Protein AF-A0A8S2SI16-F1 (afdb_monomer_lite)

pLDDT: mean 91.4, std 4.62, range [65.19, 96.88]

InterPro domains:
  IPR007185 DNA polymerase alpha/delta/epsilon, subunit B [PF04042] (3-95)
  IPR016266 DNA polymerase epsilon, subunit B [PTHR12708] (3-95)

Foldseek 3Di:
DADWDDPVVVVVVCVVDVPDDTDGAWDWDDDPPDIDTDHDDPQLVLCQVPPPDHDPDDSVVVVVVCCVVVQFQHPDDCVSPPDDVVCRVVGGNDD

Secondary structure (DSSP, 8-state):
-BPPPPHHHHHHHHHH-TT-----BSEEEEETTEEEEE--S-HHHHHHHH-SS--SS-HHHHHHHHHHHHTBS--S-TTTS---GGGGGGGB---

Radius of gyration: 16.24 Å; chains: 1; bounding box: 36×30×39 Å

Sequence (95 aa):
FSAPLPSSINDILKKRIRHLHLATNPVRIQYCTQEIVIFREDLLQKLCRYCIKLPSDNLPMHLCHTLVTQAHLSPLPVYMTPIYWAYDHALHLYP

Structure (mmCIF, N/CA/C/O backbone):
data_AF-A0A8S2SI16-F1
#
_entry.id   AF-A0A8S2SI16-F1
#
loop_
_atom_site.group_PDB
_atom_site.id
_atom_site.type_symbol
_atom_site.label_atom_id
_atom_site.label_alt_id
_atom_site.label_comp_id
_atom_site.label_asym_id
_atom_site.label_entity_id
_atom_site.label_seq_id
_atom_site.pdbx_PDB_ins_code
_atom_site.Cartn_x
_atom_site.Cartn_y
_atom_site.Cartn_z
_atom_site.occupancy
_atom_site.B_iso_or_equiv
_atom_site.auth_seq_id
_atom_site.auth_comp_id
_atom_site.auth_asym_id
_atom_site.auth_atom_id
_atom_site.pdbx_PDB_model_num
ATOM 1 N N . PHE A 1 1 ? -1.432 -5.764 4.472 1.00 68.75 1 PHE A N 1
ATOM 2 C CA . PHE A 1 1 ? -2.559 -5.165 5.214 1.00 68.75 1 PHE A CA 1
ATOM 3 C C . PHE A 1 1 ? -2.134 -4.953 6.659 1.00 68.75 1 PHE A C 1
ATOM 5 O O . PHE A 1 1 ? -1.787 -5.927 7.319 1.00 68.75 1 PHE A O 1
ATOM 12 N N . SER A 1 2 ? -2.094 -3.706 7.128 1.00 78.19 2 SER A N 1
ATOM 13 C CA . SER A 1 2 ? -1.841 -3.382 8.538 1.00 78.19 2 SER A CA 1
ATOM 14 C C . SER A 1 2 ? -3.140 -2.922 9.194 1.00 78.19 2 SER A C 1
ATOM 16 O O . SER A 1 2 ? -3.820 -2.039 8.660 1.00 78.19 2 SER A O 1
ATOM 18 N N . ALA A 1 3 ? -3.486 -3.550 10.320 1.00 84.69 3 ALA A N 1
ATOM 19 C CA . ALA A 1 3 ? -4.636 -3.176 11.134 1.00 84.69 3 ALA A CA 1
ATOM 20 C C . ALA A 1 3 ? -4.476 -1.742 11.674 1.00 84.69 3 ALA A C 1
ATOM 22 O O . ALA A 1 3 ? -3.346 -1.277 11.854 1.00 84.69 3 ALA A O 1
ATOM 23 N N . PRO A 1 4 ? -5.584 -1.029 11.942 1.00 88.19 4 PRO A N 1
ATOM 24 C CA . PRO A 1 4 ? -5.502 0.279 12.573 1.00 88.19 4 PRO A CA 1
ATOM 25 C C . PRO A 1 4 ? -4.886 0.158 13.973 1.00 88.19 4 PRO A C 1
ATOM 27 O O . PRO A 1 4 ? -4.832 -0.923 14.566 1.00 88.19 4 PRO A O 1
ATOM 30 N N . LEU A 1 5 ? -4.445 1.294 14.511 1.00 89.50 5 LEU A N 1
ATOM 31 C CA . LEU A 1 5 ? -3.887 1.360 15.860 1.00 89.50 5 LEU A CA 1
ATOM 32 C C . LEU A 1 5 ? -4.857 0.762 16.906 1.00 89.50 5 LEU A C 1
ATOM 34 O O . LEU A 1 5 ? -6.077 0.839 16.725 1.00 89.50 5 LEU A O 1
ATOM 38 N N . PRO A 1 6 ? -4.347 0.177 18.007 1.00 91.38 6 PRO A N 1
ATOM 39 C CA . PRO A 1 6 ? -5.181 -0.376 19.072 1.00 91.38 6 PRO A CA 1
ATOM 40 C C . PRO A 1 6 ? -6.125 0.658 19.701 1.00 91.38 6 PRO A C 1
ATOM 42 O O . PRO A 1 6 ? -5.773 1.832 19.852 1.00 91.38 6 PRO A O 1
ATOM 45 N N . SER A 1 7 ? -7.300 0.203 20.149 1.00 87.19 7 SER A N 1
ATOM 46 C CA . SER A 1 7 ? -8.339 1.050 20.759 1.00 87.19 7 SER A CA 1
ATOM 47 C C . SER A 1 7 ? -7.821 1.902 21.919 1.00 87.19 7 SER A C 1
ATOM 49 O O . SER A 1 7 ? -8.129 3.088 21.975 1.00 87.19 7 SER A O 1
ATOM 51 N N . SER A 1 8 ? -6.944 1.352 22.764 1.00 90.75 8 SER A N 1
ATOM 52 C CA . SER A 1 8 ? -6.355 2.065 23.905 1.00 90.75 8 SER A CA 1
ATOM 53 C C . SER A 1 8 ? -5.663 3.378 23.516 1.00 90.75 8 SER A C 1
ATOM 55 O O . SER A 1 8 ? -5.748 4.362 24.246 1.00 90.75 8 SER A O 1
ATOM 57 N N . ILE A 1 9 ? -4.992 3.414 22.359 1.00 88.69 9 ILE A N 1
ATOM 58 C CA . ILE A 1 9 ? -4.336 4.625 21.836 1.00 88.69 9 ILE A CA 1
ATOM 59 C C . ILE A 1 9 ? -5.364 5.506 21.118 1.00 88.69 9 ILE A C 1
ATOM 61 O O . ILE A 1 9 ? -5.366 6.730 21.275 1.00 88.69 9 ILE A O 1
ATOM 65 N N . ASN A 1 10 ? -6.268 4.884 20.360 1.00 89.06 10 ASN A N 1
ATOM 66 C CA . ASN A 1 10 ? -7.290 5.586 19.589 1.00 89.06 10 ASN A CA 1
ATOM 67 C C . ASN A 1 10 ? -8.192 6.442 20.479 1.00 89.06 10 ASN A C 1
ATOM 69 O O . ASN A 1 10 ? -8.531 7.559 20.097 1.00 89.06 10 ASN A O 1
ATOM 73 N N . ASP A 1 11 ? -8.555 5.948 21.661 1.00 89.56 11 ASP A N 1
ATOM 74 C CA . ASP A 1 11 ? -9.466 6.638 22.574 1.00 89.56 11 ASP A CA 1
ATOM 75 C C . ASP A 1 11 ? -8.848 7.920 23.142 1.00 89.56 11 ASP A C 1
ATOM 77 O O . ASP A 1 11 ? -9.539 8.927 23.297 1.00 89.56 11 ASP A O 1
ATOM 81 N N . ILE A 1 12 ? -7.534 7.924 23.388 1.00 92.19 12 ILE A N 1
ATOM 82 C CA . ILE A 1 12 ? -6.797 9.118 23.825 1.00 92.19 12 ILE A CA 1
ATOM 83 C C . ILE A 1 12 ? -6.836 10.186 22.726 1.00 92.19 12 ILE A C 1
ATOM 85 O O . ILE A 1 12 ? -7.112 11.358 22.992 1.00 92.19 12 ILE A O 1
ATOM 89 N N . LEU A 1 13 ? -6.597 9.783 21.477 1.00 90.94 13 LEU A N 1
ATOM 90 C CA . LEU A 1 13 ? -6.544 10.702 20.342 1.00 90.94 13 LEU A CA 1
ATOM 91 C C . LEU A 1 13 ? -7.935 11.227 19.956 1.00 90.94 13 LEU A C 1
ATOM 93 O O . LEU A 1 13 ? -8.094 12.425 19.721 1.00 90.94 13 LEU A O 1
ATOM 97 N N . LYS A 1 14 ? -8.955 10.363 19.968 1.00 90.06 14 LYS A N 1
ATOM 98 C CA . LYS A 1 14 ? -10.353 10.728 19.686 1.00 90.06 14 LYS A CA 1
ATOM 99 C C . LYS A 1 14 ? -10.935 11.684 20.725 1.00 90.06 14 LYS A C 1
ATOM 101 O O . LYS A 1 14 ? -11.706 12.567 20.366 1.00 90.06 14 LYS A O 1
ATOM 106 N N . LYS A 1 15 ? -10.542 11.564 22.001 1.00 92.31 15 LYS A N 1
ATOM 107 C CA . LYS A 1 15 ? -10.950 12.518 23.051 1.00 92.31 15 LYS A CA 1
ATOM 108 C C . LYS A 1 15 ? -10.433 13.933 22.788 1.00 92.31 15 LYS A C 1
ATOM 110 O O . LYS A 1 15 ? -11.097 14.898 23.153 1.00 92.31 15 LYS A O 1
ATOM 115 N N . ARG A 1 16 ? -9.257 14.064 22.166 1.00 94.19 16 ARG A N 1
ATOM 116 C CA . ARG A 1 16 ? -8.617 15.361 21.899 1.00 94.19 16 ARG A CA 1
ATOM 117 C C . ARG A 1 16 ? -9.007 15.959 20.545 1.00 94.19 16 ARG A C 1
ATOM 119 O O . ARG A 1 16 ? -9.049 17.180 20.421 1.00 94.19 16 ARG A O 1
ATOM 126 N N . ILE A 1 17 ? -9.273 15.129 19.535 1.00 94.50 17 ILE A N 1
ATOM 127 C CA . ILE A 1 17 ? -9.514 15.556 18.150 1.00 94.50 17 ILE A CA 1
ATOM 128 C C . ILE A 1 17 ? -10.877 15.038 17.681 1.00 94.50 17 ILE A C 1
ATOM 130 O O . ILE A 1 17 ? -11.061 13.841 17.479 1.00 94.50 17 ILE A O 1
ATOM 134 N N . ARG A 1 18 ? -11.822 15.962 17.455 1.00 88.88 18 ARG A N 1
ATOM 135 C CA . ARG A 1 18 ? -13.220 15.644 17.101 1.00 88.88 18 ARG A CA 1
ATOM 136 C C . ARG A 1 18 ? -13.389 14.959 15.739 1.00 88.88 18 ARG A C 1
ATOM 138 O O . ARG A 1 18 ? -14.284 14.138 15.588 1.00 88.88 18 ARG A O 1
ATOM 145 N N . HIS A 1 19 ? -12.540 15.278 14.763 1.00 90.94 19 HIS A N 1
ATOM 146 C CA . HIS A 1 19 ? -12.621 14.756 13.392 1.00 90.94 19 HIS A CA 1
ATOM 147 C C . HIS A 1 19 ? -11.397 13.897 13.055 1.00 90.94 19 HIS A C 1
ATOM 149 O O . HIS A 1 19 ? -10.642 14.202 12.136 1.00 90.94 19 HIS A O 1
ATOM 155 N N . LEU A 1 20 ? -11.162 12.852 13.852 1.00 91.25 20 LEU A N 1
ATOM 156 C CA . LEU A 1 20 ? -10.043 11.930 13.669 1.00 91.25 20 LEU A CA 1
ATOM 157 C C . LEU A 1 20 ? -10.525 10.559 13.188 1.00 91.25 20 LEU A C 1
ATOM 159 O O . LEU A 1 20 ? -11.245 9.858 13.901 1.00 91.25 20 LEU A O 1
ATOM 163 N N . HIS A 1 21 ? -10.028 10.142 12.026 1.00 89.94 21 HIS A N 1
ATOM 164 C CA . HIS A 1 21 ? -10.204 8.792 11.501 1.00 89.94 21 HIS A CA 1
ATOM 165 C C . HIS A 1 21 ? -8.847 8.090 11.457 1.00 89.94 21 HIS A C 1
ATOM 167 O O . HIS A 1 21 ? -7.928 8.533 10.773 1.00 89.94 21 HIS A O 1
ATOM 173 N N . LEU A 1 22 ? -8.716 7.004 12.216 1.00 90.56 22 LEU A N 1
ATOM 174 C CA . LEU A 1 22 ? -7.528 6.155 12.207 1.00 90.56 22 LEU A CA 1
ATOM 175 C C . LEU A 1 22 ? -7.808 4.971 11.291 1.00 90.56 22 LEU A C 1
ATOM 177 O O . LEU A 1 22 ? -8.643 4.123 11.607 1.00 90.56 22 LEU A O 1
ATOM 181 N N . ALA A 1 23 ? -7.154 4.973 10.136 1.00 92.12 23 ALA A N 1
ATOM 182 C CA . ALA A 1 23 ? -7.375 4.006 9.075 1.00 92.12 23 ALA A CA 1
ATOM 183 C C . ALA A 1 23 ? -6.284 2.927 9.029 1.00 92.12 23 ALA A C 1
ATOM 185 O O . ALA A 1 23 ? -5.282 2.982 9.744 1.00 92.12 23 ALA A O 1
ATOM 186 N N . THR A 1 24 ? -6.513 1.932 8.181 1.00 93.50 24 THR A N 1
ATOM 187 C CA . THR A 1 24 ? -5.561 0.871 7.844 1.00 93.50 24 THR A CA 1
ATOM 188 C C . THR A 1 24 ? -4.471 1.370 6.897 1.00 93.50 24 THR A C 1
ATOM 190 O O . THR A 1 24 ? -4.551 2.464 6.341 1.00 93.50 24 THR A O 1
ATOM 193 N N . ASN A 1 25 ? -3.462 0.531 6.669 1.00 93.00 25 ASN A N 1
ATOM 194 C CA . ASN A 1 25 ? -2.516 0.700 5.568 1.00 93.00 25 ASN A CA 1
ATOM 195 C C . ASN A 1 25 ? -2.602 -0.519 4.624 1.00 93.00 25 ASN A C 1
ATOM 197 O O . ASN A 1 25 ? -2.272 -1.636 5.060 1.00 93.00 25 ASN A O 1
ATOM 201 N N . PRO A 1 26 ? -3.038 -0.353 3.359 1.00 94.75 26 PRO A N 1
ATOM 202 C CA . PRO A 1 26 ? -3.496 0.891 2.711 1.00 94.75 26 PRO A CA 1
ATOM 203 C C . PRO A 1 26 ? -4.872 1.385 3.202 1.00 94.75 26 PRO A C 1
ATOM 205 O O . PRO A 1 26 ? -5.602 0.655 3.879 1.00 94.75 26 PRO A O 1
ATOM 208 N N . VAL A 1 27 ? -5.237 2.608 2.807 1.00 94.25 27 VAL A N 1
ATOM 209 C CA . VAL A 1 27 ? -6.587 3.183 2.941 1.00 94.25 27 VAL A CA 1
ATOM 210 C C . VAL A 1 27 ? -7.042 3.789 1.612 1.00 94.25 27 VAL A C 1
ATOM 212 O O . VAL A 1 27 ? -6.236 4.352 0.875 1.00 94.25 27 VAL A O 1
ATOM 215 N N . ARG A 1 28 ? -8.342 3.692 1.321 1.00 94.62 28 ARG A N 1
ATOM 216 C CA . ARG A 1 28 ? -8.998 4.328 0.171 1.00 94.62 28 ARG A CA 1
ATOM 217 C C . ARG A 1 28 ? -9.928 5.423 0.658 1.00 94.62 28 ARG A C 1
ATOM 219 O O . ARG A 1 28 ? -10.702 5.208 1.588 1.00 94.62 28 ARG A O 1
ATOM 226 N N . ILE A 1 29 ? -9.836 6.589 0.039 1.00 95.25 29 ILE A N 1
ATOM 227 C CA . ILE A 1 29 ? -10.652 7.755 0.346 1.00 95.25 29 ILE A CA 1
ATOM 228 C C . ILE A 1 29 ? -11.385 8.139 -0.929 1.00 95.25 29 ILE A C 1
ATOM 230 O O . ILE A 1 29 ? -10.763 8.524 -1.916 1.00 95.25 29 ILE A O 1
ATOM 234 N N . GLN A 1 30 ? -12.709 8.049 -0.897 1.00 95.81 30 GLN A N 1
ATOM 235 C CA . GLN A 1 30 ? -13.547 8.552 -1.973 1.00 95.81 30 GLN A CA 1
ATOM 236 C C . GLN A 1 30 ? -13.888 10.014 -1.698 1.00 95.81 30 GLN A C 1
ATOM 238 O O . GLN A 1 30 ? -14.481 10.345 -0.669 1.00 95.81 30 GLN A O 1
ATOM 243 N N . TYR A 1 31 ? -13.518 10.887 -2.627 1.00 96.88 31 TYR A N 1
ATOM 244 C CA . TYR A 1 31 ? -13.854 12.300 -2.590 1.00 96.88 31 TYR A CA 1
ATOM 245 C C . TYR A 1 31 ? -14.604 12.675 -3.867 1.00 96.88 31 TYR A C 1
ATOM 247 O O . TYR A 1 31 ? -14.018 12.812 -4.942 1.00 96.88 31 TYR A O 1
ATOM 255 N N . CYS A 1 32 ? -15.926 12.821 -3.748 1.00 96.19 32 CYS A N 1
ATOM 256 C CA . CYS A 1 32 ? -16.833 13.019 -4.879 1.00 96.19 32 CYS A CA 1
ATOM 257 C C . CYS A 1 32 ? -16.680 11.894 -5.923 1.00 96.19 32 CYS A C 1
ATOM 259 O O . CYS A 1 32 ? -17.041 10.748 -5.656 1.00 96.19 32 CYS A O 1
ATOM 261 N N . THR A 1 33 ? -16.143 12.213 -7.102 1.00 96.50 33 THR A N 1
ATOM 262 C CA . THR A 1 33 ? -15.909 11.272 -8.208 1.00 96.50 33 THR A CA 1
ATOM 263 C C . THR A 1 33 ? -14.484 10.719 -8.240 1.00 96.50 33 THR A C 1
ATOM 265 O O . THR A 1 33 ? -14.147 9.988 -9.165 1.00 96.50 33 THR A O 1
ATOM 268 N N . GLN A 1 34 ? -13.627 11.108 -7.293 1.00 95.75 34 GLN A N 1
ATOM 269 C CA . GLN A 1 34 ? -12.219 10.724 -7.259 1.00 95.75 34 GLN A CA 1
ATOM 270 C C . GLN A 1 34 ? -11.972 9.692 -6.165 1.00 95.75 34 GLN A C 1
ATOM 272 O O . GLN A 1 34 ? -12.468 9.825 -5.044 1.00 95.75 34 GLN A O 1
ATOM 277 N N . GLU A 1 35 ? -11.159 8.693 -6.485 1.00 94.75 35 GLU A N 1
ATOM 278 C CA . GLU A 1 35 ? -10.660 7.721 -5.524 1.00 94.75 35 GLU A CA 1
ATOM 279 C C . GLU A 1 35 ? -9.180 7.984 -5.241 1.00 94.75 35 GLU A C 1
ATOM 281 O O . GLU A 1 35 ? -8.354 8.062 -6.149 1.00 94.75 35 GLU A O 1
ATOM 286 N N . ILE A 1 36 ? -8.850 8.139 -3.962 1.00 94.88 36 ILE A N 1
ATOM 287 C CA . ILE A 1 36 ? -7.499 8.418 -3.489 1.00 94.88 36 ILE A CA 1
ATOM 288 C C . ILE A 1 36 ? -7.047 7.234 -2.641 1.00 94.88 36 ILE A C 1
ATOM 290 O O . ILE A 1 36 ? -7.571 6.998 -1.551 1.00 94.88 36 ILE A O 1
ATOM 294 N N . VAL A 1 37 ? -6.046 6.502 -3.124 1.00 95.12 37 VAL A N 1
ATOM 295 C CA . VAL A 1 37 ? -5.447 5.375 -2.403 1.00 95.12 37 VAL A CA 1
ATOM 296 C C . VAL A 1 37 ? -4.167 5.840 -1.720 1.00 95.12 37 VAL A C 1
ATOM 298 O O . VAL A 1 37 ? -3.225 6.281 -2.375 1.00 95.12 37 VAL A O 1
ATOM 301 N N . ILE A 1 38 ? -4.119 5.735 -0.395 1.00 94.88 38 ILE A N 1
ATOM 302 C CA . ILE A 1 38 ? -2.930 6.045 0.398 1.00 94.88 38 ILE A CA 1
ATOM 303 C C . ILE A 1 38 ? -2.309 4.730 0.850 1.00 94.88 38 ILE A C 1
ATOM 305 O O . ILE A 1 38 ? -2.920 3.945 1.579 1.00 94.88 38 ILE A O 1
ATOM 309 N N . PHE A 1 39 ? -1.065 4.516 0.439 1.00 94.81 39 PHE A N 1
ATOM 310 C CA . PHE A 1 39 ? -0.263 3.367 0.825 1.00 94.81 39 PHE A CA 1
ATOM 311 C C . PHE A 1 39 ? 1.099 3.841 1.316 1.00 94.81 39 PHE A C 1
ATOM 313 O O . PHE A 1 39 ? 1.819 4.541 0.606 1.00 94.81 39 PHE A O 1
ATOM 320 N N . ARG A 1 40 ? 1.437 3.491 2.557 1.00 93.69 40 ARG A N 1
ATOM 321 C CA . ARG A 1 40 ? 2.699 3.879 3.189 1.00 93.69 40 ARG A CA 1
ATOM 322 C C . ARG A 1 40 ? 3.637 2.683 3.230 1.00 93.69 40 ARG A C 1
ATOM 324 O O . ARG A 1 40 ? 3.436 1.785 4.042 1.00 93.69 40 ARG A O 1
ATOM 331 N N . GLU A 1 41 ? 4.659 2.696 2.388 1.00 92.38 41 GLU A N 1
ATOM 332 C CA . GLU A 1 41 ? 5.664 1.638 2.301 1.00 92.38 41 GLU A CA 1
ATOM 333 C C . GLU A 1 41 ? 6.916 2.161 1.583 1.00 92.38 41 GLU A C 1
ATOM 335 O O . GLU A 1 41 ? 6.797 2.980 0.669 1.00 92.38 41 GLU A O 1
ATOM 340 N N . ASP A 1 42 ? 8.100 1.645 1.927 1.00 93.38 42 ASP A N 1
ATOM 341 C CA . ASP A 1 42 ? 9.358 1.957 1.225 1.00 93.38 42 ASP A CA 1
ATOM 342 C C . ASP A 1 42 ? 9.472 1.146 -0.081 1.00 93.38 42 ASP A C 1
ATOM 344 O O . ASP A 1 42 ? 10.421 0.393 -0.329 1.00 93.38 42 ASP A O 1
ATOM 348 N N . LEU A 1 43 ? 8.445 1.270 -0.927 1.00 92.19 43 LEU A N 1
ATOM 349 C CA . LEU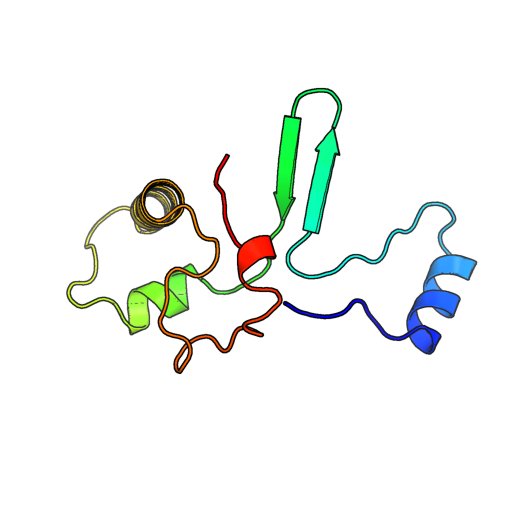 A 1 43 ? 8.238 0.418 -2.094 1.00 92.19 43 LEU A CA 1
ATOM 350 C C . LEU A 1 43 ? 9.352 0.574 -3.131 1.00 92.19 43 LEU A C 1
ATOM 352 O O . LEU A 1 43 ? 9.801 -0.419 -3.702 1.00 92.19 43 LEU A O 1
ATOM 356 N N . LEU A 1 44 ? 9.836 1.802 -3.335 1.00 92.62 44 LEU A N 1
ATOM 357 C CA . LEU A 1 44 ? 10.917 2.075 -4.277 1.00 92.62 44 LEU A CA 1
ATOM 358 C C . LEU A 1 44 ? 12.182 1.289 -3.911 1.00 92.62 44 LEU A C 1
ATOM 360 O O . LEU A 1 44 ? 12.767 0.616 -4.754 1.00 92.62 44 LEU A O 1
ATOM 364 N N . GLN A 1 45 ? 12.576 1.327 -2.637 1.00 91.75 45 GLN A N 1
ATOM 365 C CA . GLN A 1 45 ? 13.767 0.633 -2.159 1.00 91.75 45 GLN A CA 1
ATOM 366 C C . GLN A 1 45 ? 13.602 -0.889 -2.243 1.00 91.75 45 GLN A C 1
ATOM 368 O O . GLN A 1 45 ? 14.535 -1.584 -2.652 1.00 91.75 45 GLN A O 1
ATOM 373 N N . LYS A 1 46 ? 12.416 -1.411 -1.902 1.00 92.06 46 LYS A N 1
ATOM 374 C CA . LYS A 1 46 ? 12.110 -2.844 -2.023 1.00 92.06 46 LYS A CA 1
ATOM 375 C C . LYS A 1 46 ? 12.187 -3.317 -3.472 1.00 92.06 46 LYS A C 1
ATOM 377 O O . LYS A 1 46 ? 12.869 -4.301 -3.745 1.00 92.06 46 LYS A O 1
ATOM 382 N N . LEU A 1 47 ? 11.557 -2.604 -4.404 1.00 92.00 47 LEU A N 1
ATOM 383 C CA . LEU A 1 47 ? 11.595 -2.962 -5.821 1.00 92.00 47 LEU A CA 1
ATOM 384 C C . LEU A 1 47 ? 13.010 -2.876 -6.390 1.00 92.00 47 LEU A C 1
ATOM 386 O O . LEU A 1 47 ? 13.438 -3.810 -7.058 1.00 92.00 47 LEU A O 1
ATOM 390 N N . CYS A 1 48 ? 13.776 -1.830 -6.067 1.00 91.62 48 CYS A N 1
ATOM 391 C CA . CYS A 1 48 ? 15.170 -1.721 -6.503 1.00 91.62 48 CYS A CA 1
ATOM 392 C C . CYS A 1 48 ? 16.048 -2.864 -5.970 1.00 91.62 48 CYS A C 1
ATOM 394 O O . CYS A 1 48 ? 16.905 -3.355 -6.698 1.00 91.62 48 CYS A O 1
ATOM 396 N N . ARG A 1 49 ? 15.824 -3.322 -4.729 1.00 91.69 49 ARG A N 1
ATOM 397 C CA . ARG A 1 49 ? 16.581 -4.433 -4.124 1.00 91.69 49 ARG A CA 1
ATOM 398 C C . ARG A 1 49 ? 16.349 -5.773 -4.825 1.00 91.69 49 ARG A C 1
ATOM 400 O O . ARG A 1 49 ? 17.245 -6.612 -4.829 1.00 91.69 49 ARG A O 1
ATOM 407 N N . TYR A 1 50 ? 15.154 -5.979 -5.371 1.00 89.44 50 TYR A N 1
ATOM 408 C CA . TYR A 1 50 ? 14.744 -7.242 -5.990 1.00 89.44 50 TYR A CA 1
ATOM 409 C C . TYR A 1 50 ? 14.626 -7.172 -7.513 1.00 89.44 50 TYR A C 1
ATOM 411 O O . TYR A 1 50 ? 14.243 -8.151 -8.152 1.00 89.44 50 TYR A O 1
ATOM 419 N N . CYS A 1 51 ? 14.956 -6.028 -8.106 1.00 89.69 51 CYS A N 1
ATOM 420 C CA . CYS A 1 51 ? 14.937 -5.870 -9.544 1.00 89.69 51 CYS A CA 1
ATOM 421 C C . CYS A 1 51 ? 16.060 -6.694 -10.181 1.00 89.69 51 CYS A C 1
ATOM 423 O O . CYS A 1 51 ? 17.199 -6.673 -9.719 1.00 89.69 51 CYS A O 1
ATOM 425 N N . ILE A 1 52 ? 15.752 -7.378 -11.284 1.00 91.19 52 ILE A N 1
ATOM 426 C CA . ILE A 1 52 ? 16.757 -8.105 -12.074 1.00 91.19 52 ILE A CA 1
ATOM 427 C C . ILE A 1 52 ? 17.735 -7.117 -12.724 1.00 91.19 52 ILE A C 1
ATOM 429 O O . ILE A 1 52 ? 18.938 -7.360 -12.772 1.00 91.19 52 ILE A O 1
ATOM 433 N N . LYS A 1 53 ? 17.214 -5.989 -13.223 1.00 91.44 53 LYS A N 1
ATOM 434 C CA . LYS A 1 53 ? 17.993 -4.925 -13.855 1.00 91.44 53 LYS A CA 1
ATOM 435 C C . LYS A 1 53 ? 17.560 -3.582 -13.296 1.00 91.44 53 LYS A C 1
ATOM 437 O O . LYS A 1 53 ? 16.475 -3.104 -13.614 1.00 91.44 53 LYS A O 1
ATOM 442 N N . LEU A 1 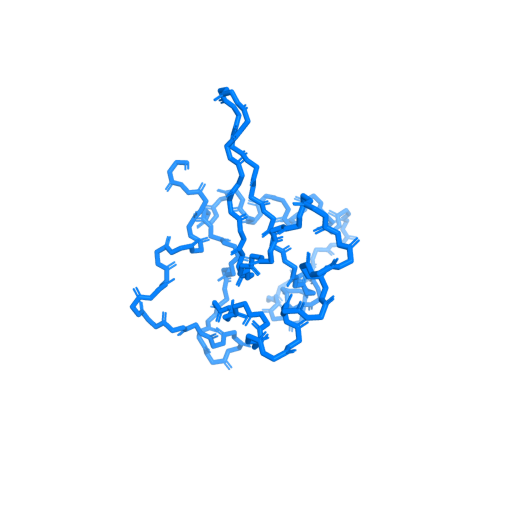54 ? 18.433 -2.962 -12.509 1.00 91.38 54 LEU A N 1
ATOM 443 C CA . LEU A 1 54 ? 18.173 -1.636 -11.970 1.00 91.38 54 LEU A CA 1
ATOM 444 C C . LEU A 1 54 ? 17.995 -0.622 -13.123 1.00 91.38 54 LEU A C 1
ATOM 446 O O . LEU A 1 54 ? 18.853 -0.572 -14.011 1.00 91.38 54 LEU A O 1
ATOM 450 N N . PRO A 1 55 ? 16.907 0.170 -13.136 1.00 88.50 55 PRO A N 1
ATOM 451 C CA . PRO A 1 55 ? 16.765 1.253 -14.095 1.00 88.50 55 PRO A CA 1
ATOM 452 C C . PRO A 1 55 ? 17.806 2.341 -13.810 1.00 88.50 55 PRO A C 1
ATOM 454 O O . PRO A 1 55 ? 18.054 2.686 -12.656 1.00 88.50 55 PRO A O 1
ATOM 457 N N . SER A 1 56 ? 18.428 2.863 -14.864 1.00 83.44 56 SER A N 1
ATOM 458 C CA . SER A 1 56 ? 19.473 3.890 -14.775 1.00 83.44 56 SER A CA 1
ATOM 459 C C . SER A 1 56 ? 18.917 5.309 -14.618 1.00 83.44 56 SER A C 1
ATOM 461 O O . SER A 1 56 ? 19.580 6.148 -14.018 1.00 83.44 56 SER A O 1
ATOM 463 N N . ASP A 1 57 ? 17.693 5.561 -15.092 1.00 87.06 57 ASP A N 1
ATOM 464 C CA . ASP A 1 57 ? 17.084 6.893 -15.148 1.00 87.06 57 ASP A CA 1
ATOM 465 C C . ASP A 1 57 ? 15.755 6.941 -14.385 1.00 87.06 57 ASP A C 1
ATOM 467 O O . ASP A 1 57 ? 15.096 5.922 -14.211 1.00 87.06 57 ASP A O 1
ATOM 471 N N . ASN A 1 58 ? 15.376 8.133 -13.908 1.00 89.69 58 ASN A N 1
ATOM 472 C CA . ASN A 1 58 ? 14.090 8.484 -13.280 1.00 89.69 58 ASN A CA 1
ATOM 473 C C . ASN A 1 58 ? 13.340 7.328 -12.571 1.00 89.69 58 ASN A C 1
ATOM 475 O O . ASN A 1 58 ? 12.248 6.916 -12.975 1.00 89.69 58 ASN A O 1
ATOM 479 N N . LEU A 1 59 ? 13.923 6.824 -11.477 1.00 92.62 59 LEU A N 1
ATOM 480 C CA . LEU A 1 59 ? 13.370 5.718 -10.686 1.00 92.62 59 LEU A CA 1
ATOM 481 C C . LEU A 1 59 ? 11.886 5.901 -10.280 1.00 92.62 59 LEU A C 1
ATOM 483 O O . LEU A 1 59 ? 11.131 4.933 -10.399 1.00 92.62 59 LEU A O 1
ATOM 487 N N . PRO A 1 60 ? 11.417 7.098 -9.855 1.00 93.44 60 PRO A N 1
ATOM 488 C CA . PRO A 1 60 ? 10.001 7.310 -9.544 1.00 93.44 60 PRO A CA 1
ATOM 489 C C . PRO A 1 60 ? 9.067 7.063 -10.733 1.00 93.44 60 PRO A C 1
ATOM 491 O O . PRO A 1 60 ? 7.987 6.508 -10.555 1.00 93.44 60 PRO A O 1
ATOM 494 N N . MET A 1 61 ? 9.479 7.416 -11.954 1.00 94.56 61 MET A N 1
ATOM 495 C CA . MET A 1 61 ? 8.663 7.174 -13.146 1.00 94.56 61 MET A CA 1
ATOM 496 C C . MET A 1 61 ? 8.539 5.674 -13.445 1.00 94.56 61 MET A C 1
ATOM 498 O O . MET A 1 61 ? 7.443 5.185 -13.720 1.00 94.56 61 MET A O 1
ATOM 502 N N . HIS A 1 62 ? 9.637 4.920 -13.326 1.00 93.62 62 HIS A N 1
ATOM 503 C CA . HIS A 1 62 ? 9.599 3.460 -13.466 1.00 93.62 62 HIS A CA 1
ATOM 504 C C . HIS A 1 62 ? 8.738 2.796 -12.389 1.00 93.62 62 HIS A C 1
ATOM 506 O O . HIS A 1 62 ? 8.030 1.829 -12.680 1.00 93.62 62 HIS A O 1
ATOM 512 N N . LEU A 1 63 ? 8.754 3.327 -11.163 1.00 93.31 63 LEU A N 1
ATOM 513 C CA . LEU A 1 63 ? 7.870 2.878 -10.092 1.00 93.31 63 LEU A CA 1
ATOM 514 C C . LEU A 1 63 ? 6.398 3.092 -10.460 1.00 93.31 63 LEU A C 1
ATOM 516 O O . LEU A 1 63 ? 5.620 2.144 -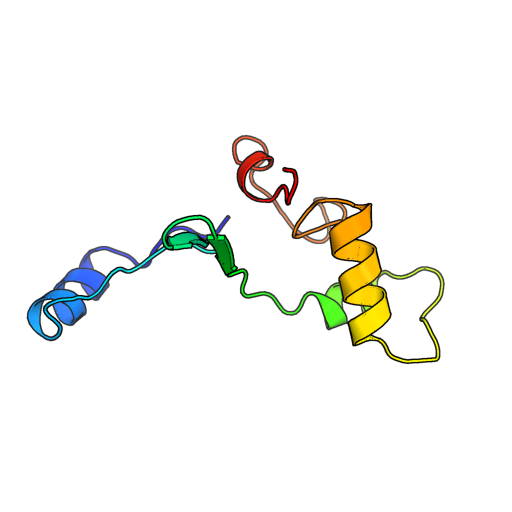10.387 1.00 93.31 63 LEU A O 1
ATOM 520 N N . CYS A 1 64 ? 6.025 4.299 -10.896 1.00 93.88 64 CYS A N 1
ATOM 521 C CA . CYS A 1 64 ? 4.661 4.602 -11.334 1.00 93.88 64 CYS A CA 1
ATOM 522 C C . CYS A 1 64 ? 4.220 3.671 -12.468 1.00 93.88 64 CYS A C 1
ATOM 524 O O . CYS A 1 64 ? 3.141 3.089 -12.401 1.00 93.88 64 CYS A O 1
ATOM 526 N N . HIS A 1 65 ? 5.077 3.463 -13.470 1.00 93.88 65 HIS A N 1
ATOM 527 C CA . HIS A 1 65 ? 4.794 2.538 -14.565 1.00 93.88 65 HIS A CA 1
ATOM 528 C C . HIS A 1 65 ? 4.583 1.103 -14.060 1.00 93.88 65 HIS A C 1
ATOM 530 O O . HIS A 1 65 ? 3.647 0.427 -14.480 1.00 93.88 65 HIS A O 1
ATOM 536 N N . THR A 1 66 ? 5.413 0.636 -13.127 1.00 93.94 66 THR A N 1
ATOM 537 C CA . THR A 1 66 ? 5.274 -0.699 -12.523 1.00 93.94 66 THR A CA 1
ATOM 538 C C . THR A 1 66 ? 3.957 -0.826 -11.758 1.00 93.94 66 THR A C 1
ATOM 540 O O . THR A 1 66 ? 3.235 -1.796 -11.950 1.00 93.94 66 THR A O 1
ATOM 543 N N . LEU A 1 67 ? 3.599 0.167 -10.941 1.00 93.88 67 LEU A N 1
ATOM 544 C CA . LEU A 1 67 ? 2.348 0.169 -10.178 1.00 93.88 67 LEU A CA 1
ATOM 545 C C . LEU A 1 67 ? 1.108 0.154 -11.078 1.00 93.88 67 LEU A C 1
ATOM 547 O O . LEU A 1 67 ? 0.184 -0.616 -10.825 1.00 93.88 67 LEU A O 1
ATOM 551 N N . VAL A 1 68 ? 1.102 0.968 -12.136 1.00 94.50 68 VAL A N 1
ATOM 552 C CA . VAL A 1 68 ? -0.016 1.042 -13.089 1.00 94.50 68 VAL A CA 1
ATOM 553 C C . VAL A 1 68 ? -0.127 -0.245 -13.907 1.00 94.50 68 VAL A C 1
ATOM 555 O O . VAL A 1 68 ? -1.218 -0.782 -14.054 1.00 94.50 68 VAL A O 1
ATOM 558 N N . THR A 1 69 ? 0.991 -0.776 -14.411 1.00 94.69 69 THR A N 1
ATOM 559 C CA . THR A 1 69 ? 0.978 -1.992 -15.247 1.00 94.69 69 THR A CA 1
ATOM 560 C C . THR A 1 69 ? 0.660 -3.260 -14.469 1.00 94.69 69 THR A C 1
ATOM 562 O O . THR A 1 69 ? -0.015 -4.136 -14.997 1.00 94.69 69 THR A O 1
ATOM 565 N N . GLN A 1 70 ? 1.138 -3.372 -13.229 1.00 94.19 70 GLN A N 1
ATOM 566 C CA . GLN A 1 70 ? 0.839 -4.517 -12.368 1.00 94.19 70 GLN A CA 1
ATOM 567 C C . GLN A 1 70 ? -0.511 -4.386 -11.667 1.00 94.19 70 GLN A C 1
ATOM 569 O O . GLN A 1 70 ? -0.984 -5.364 -11.096 1.00 94.19 70 GLN A O 1
ATOM 574 N N . ALA A 1 71 ? -1.112 -3.190 -11.679 1.00 95.69 71 ALA A N 1
ATOM 575 C CA . ALA A 1 71 ? -2.376 -2.902 -11.015 1.00 95.69 71 ALA A CA 1
ATOM 576 C C . ALA A 1 71 ? -2.420 -3.409 -9.560 1.00 95.69 71 ALA A C 1
ATOM 578 O O . ALA A 1 71 ? -3.438 -3.911 -9.081 1.00 95.69 71 ALA A O 1
ATOM 579 N N . HIS A 1 72 ? -1.302 -3.298 -8.841 1.00 94.94 72 HIS A N 1
ATOM 580 C CA . HIS A 1 72 ? -1.163 -3.808 -7.480 1.00 94.94 72 HIS A CA 1
ATOM 581 C C . HIS A 1 72 ? -0.174 -2.953 -6.685 1.00 94.94 72 HIS A C 1
ATOM 5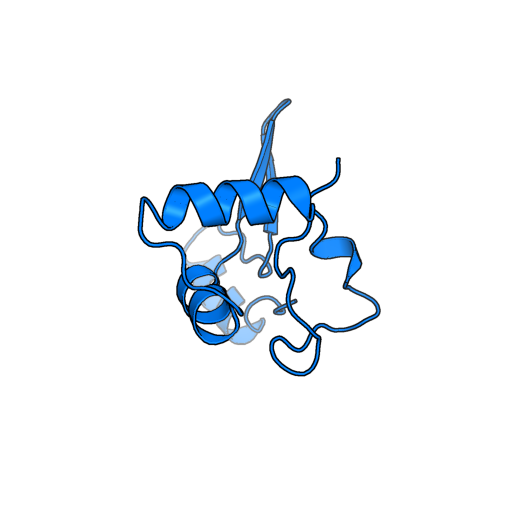83 O O . HIS A 1 72 ? 0.906 -2.626 -7.174 1.00 94.94 72 HIS A O 1
ATOM 589 N N . LEU A 1 73 ? -0.519 -2.613 -5.441 1.00 93.69 73 LEU A N 1
ATOM 590 C CA . LEU A 1 73 ? 0.299 -1.776 -4.552 1.00 93.69 73 LEU A CA 1
ATOM 591 C C . LEU A 1 73 ? 1.617 -2.441 -4.113 1.00 93.69 73 LEU A C 1
ATOM 593 O O . LEU A 1 73 ? 2.561 -1.746 -3.746 1.00 93.69 73 LEU A O 1
ATOM 597 N N . SER A 1 74 ? 1.695 -3.775 -4.134 1.00 92.25 74 SER A N 1
ATOM 598 C CA . SER A 1 74 ? 2.899 -4.540 -3.778 1.00 92.25 74 SER A CA 1
ATOM 599 C C . SER A 1 74 ? 3.150 -5.643 -4.809 1.00 92.25 74 SER A C 1
ATOM 601 O O . SER A 1 74 ? 2.797 -6.795 -4.558 1.00 92.25 74 SER A O 1
ATOM 603 N N . PRO A 1 75 ? 3.702 -5.327 -5.994 1.00 92.19 75 PRO A N 1
ATOM 604 C CA . PRO A 1 75 ? 3.963 -6.304 -7.050 1.00 92.19 75 PRO A CA 1
ATOM 605 C C . PRO A 1 75 ? 5.264 -7.070 -6.764 1.00 92.19 75 PRO A C 1
ATOM 607 O O . PRO A 1 75 ? 6.235 -7.015 -7.515 1.00 92.19 75 PRO A O 1
ATOM 610 N N . LEU A 1 76 ? 5.310 -7.727 -5.608 1.00 91.56 76 LEU A N 1
ATOM 611 C CA . LEU A 1 76 ? 6.459 -8.462 -5.099 1.00 91.56 76 LEU A CA 1
ATOM 612 C C . LEU A 1 76 ? 5.995 -9.830 -4.579 1.00 91.56 76 LEU A C 1
ATOM 614 O O . LEU A 1 76 ? 4.877 -9.950 -4.075 1.00 91.56 76 LEU A O 1
ATOM 618 N N . PRO A 1 77 ? 6.844 -10.866 -4.655 1.00 90.56 77 PRO A N 1
ATOM 619 C CA . PRO A 1 77 ? 6.524 -12.168 -4.090 1.00 90.56 77 PRO A CA 1
ATOM 620 C C . PRO A 1 77 ? 6.231 -12.121 -2.583 1.00 90.56 77 PRO A C 1
ATOM 622 O O . PRO A 1 77 ? 6.858 -11.375 -1.827 1.00 90.56 77 PRO A O 1
ATOM 625 N N . VAL A 1 78 ? 5.351 -13.014 -2.120 1.00 90.12 78 VAL A N 1
ATOM 626 C CA . VAL A 1 78 ? 4.888 -13.083 -0.717 1.00 90.12 78 VAL A CA 1
ATOM 627 C C . VAL A 1 78 ? 6.031 -13.275 0.289 1.00 90.12 78 VAL A C 1
ATOM 629 O O . VAL A 1 78 ? 5.962 -12.772 1.407 1.00 90.12 78 VAL A O 1
ATOM 632 N N . TYR A 1 79 ? 7.113 -13.962 -0.090 1.00 89.06 79 TYR A N 1
ATOM 633 C CA . TYR A 1 79 ? 8.269 -14.156 0.795 1.00 89.06 79 TYR A CA 1
ATOM 634 C C . TYR A 1 79 ? 9.088 -12.874 1.022 1.00 89.06 79 TYR A C 1
ATOM 636 O O . TYR A 1 79 ? 9.838 -12.794 1.991 1.00 89.06 79 TYR A O 1
ATOM 644 N N . MET A 1 80 ? 8.959 -11.875 0.142 1.00 89.00 80 MET A N 1
ATOM 645 C CA . MET A 1 80 ? 9.607 -10.565 0.277 1.00 89.00 80 MET A CA 1
ATOM 646 C C . MET A 1 80 ? 8.680 -9.552 0.950 1.00 89.00 80 MET A C 1
ATOM 648 O O . MET A 1 80 ? 9.112 -8.747 1.775 1.00 89.00 80 MET A O 1
ATOM 652 N N . THR A 1 81 ? 7.397 -9.593 0.591 1.00 89.81 81 THR A N 1
ATOM 653 C CA . THR A 1 81 ? 6.343 -8.755 1.164 1.00 89.81 81 THR A CA 1
ATOM 654 C C . THR A 1 81 ? 5.194 -9.651 1.608 1.00 89.81 81 THR A C 1
ATOM 656 O O . THR A 1 81 ? 4.349 -9.997 0.781 1.00 89.81 81 THR A O 1
ATOM 659 N N . PRO A 1 82 ? 5.149 -10.057 2.889 1.00 91.19 82 PRO A N 1
ATOM 660 C CA . PRO A 1 82 ? 4.102 -10.938 3.374 1.00 91.19 82 PRO A CA 1
ATOM 661 C C . PRO A 1 82 ? 2.756 -10.216 3.333 1.00 91.19 82 PRO A C 1
ATOM 663 O O . PRO A 1 82 ? 2.565 -9.154 3.931 1.00 91.19 82 PRO A O 1
ATOM 666 N N . ILE A 1 83 ? 1.816 -10.817 2.614 1.00 91.69 83 ILE A N 1
ATOM 667 C CA . ILE A 1 83 ? 0.449 -10.335 2.459 1.00 91.69 83 ILE A CA 1
ATOM 668 C C . ILE A 1 83 ? -0.471 -11.414 3.015 1.00 91.69 83 ILE A C 1
ATOM 670 O O . ILE A 1 83 ? -0.265 -12.607 2.790 1.00 91.69 83 ILE A O 1
ATOM 674 N N . TYR A 1 84 ? -1.488 -10.995 3.762 1.00 92.44 84 TYR A N 1
ATOM 675 C CA . TYR A 1 84 ? -2.530 -11.910 4.197 1.00 92.44 84 TYR A CA 1
ATOM 676 C C . TYR A 1 84 ? -3.383 -12.289 2.991 1.00 92.44 84 TYR A C 1
ATOM 678 O O . TYR A 1 84 ? -4.068 -11.427 2.444 1.00 92.44 84 TYR A O 1
ATOM 686 N N . TRP A 1 85 ? -3.349 -13.559 2.589 1.00 91.94 85 TRP A N 1
ATOM 687 C CA . TRP A 1 85 ? -3.936 -14.014 1.324 1.00 91.94 85 TRP A CA 1
ATOM 688 C C . TRP A 1 85 ? -5.415 -13.651 1.170 1.00 91.94 85 TRP A C 1
ATOM 690 O O . TRP A 1 85 ? -5.829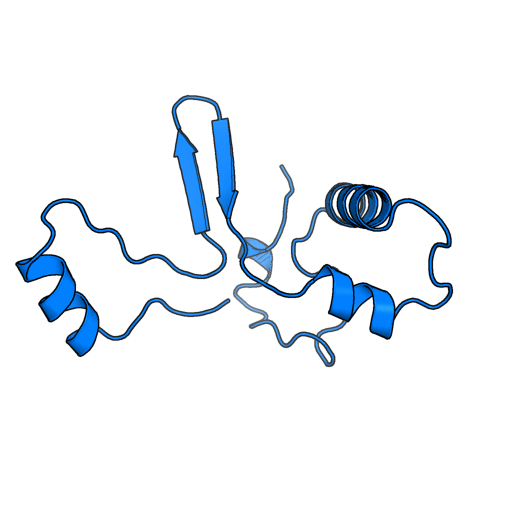 -13.231 0.096 1.00 91.94 85 TRP A O 1
ATOM 700 N N . ALA A 1 86 ? -6.209 -13.714 2.245 1.00 93.38 86 ALA A N 1
ATOM 701 C CA . ALA A 1 86 ? -7.628 -13.360 2.155 1.00 93.38 86 ALA A CA 1
ATOM 702 C C . ALA A 1 86 ? -7.876 -11.854 1.908 1.00 93.38 86 ALA A C 1
ATOM 704 O O . ALA A 1 86 ? -8.955 -11.479 1.459 1.00 93.38 86 ALA A O 1
ATOM 705 N N . TYR A 1 87 ? -6.889 -10.992 2.180 1.00 92.19 87 TYR A N 1
ATOM 706 C CA . TYR A 1 87 ? -6.958 -9.534 2.003 1.00 92.19 87 TYR A CA 1
ATOM 707 C C . TYR A 1 87 ? -6.063 -9.025 0.867 1.00 92.19 87 TYR A C 1
ATOM 709 O O . TYR A 1 87 ? -5.804 -7.825 0.787 1.00 92.19 87 TYR A O 1
ATOM 717 N N . ASP A 1 88 ? -5.598 -9.910 -0.015 1.00 92.50 88 ASP A N 1
ATOM 718 C CA . ASP A 1 88 ? -4.806 -9.524 -1.186 1.00 92.50 88 ASP A CA 1
ATOM 719 C C . ASP A 1 88 ? -5.588 -8.562 -2.097 1.00 92.50 88 ASP A C 1
ATOM 721 O O . ASP A 1 88 ? -5.077 -7.532 -2.526 1.00 92.50 88 ASP A O 1
ATOM 725 N N . HIS A 1 89 ? -6.900 -8.791 -2.232 1.00 91.81 89 HIS A N 1
ATOM 726 C CA . HIS A 1 89 ? -7.789 -7.948 -3.030 1.00 91.81 89 HIS A CA 1
ATOM 727 C C . HIS A 1 89 ? -7.775 -6.457 -2.648 1.00 91.81 89 HIS A C 1
ATOM 729 O O . HIS A 1 89 ? -8.004 -5.605 -3.503 1.00 91.81 89 HIS A O 1
ATOM 735 N N . ALA A 1 90 ? -7.483 -6.123 -1.387 1.00 92.00 90 ALA A N 1
ATOM 736 C CA . ALA A 1 90 ? -7.439 -4.740 -0.916 1.00 92.00 90 ALA A CA 1
ATOM 737 C C . ALA A 1 90 ? -6.253 -3.941 -1.499 1.00 92.00 90 ALA A C 1
ATOM 739 O O . ALA A 1 90 ? -6.271 -2.706 -1.474 1.00 92.00 90 ALA A O 1
ATOM 740 N N . LEU A 1 91 ? -5.231 -4.634 -2.013 1.00 93.38 91 LEU A N 1
ATOM 741 C CA . LEU A 1 91 ? -4.015 -4.052 -2.578 1.00 93.38 91 LEU A CA 1
ATOM 742 C C . LEU A 1 91 ? -4.086 -3.826 -4.102 1.00 93.38 91 LEU A C 1
ATOM 744 O O . LEU A 1 91 ? -3.193 -3.171 -4.639 1.00 93.38 91 LEU A O 1
ATOM 748 N N . HIS A 1 92 ? -5.124 -4.304 -4.799 1.00 94.00 92 HIS A N 1
ATOM 749 C CA . HIS A 1 92 ? -5.290 -4.095 -6.246 1.00 94.00 92 HIS A CA 1
ATOM 750 C C . HIS A 1 92 ? -5.590 -2.639 -6.604 1.00 94.00 92 HIS A C 1
ATOM 752 O O . HIS A 1 92 ? -6.434 -2.018 -5.986 1.00 94.00 92 HIS A O 1
ATOM 758 N N . LEU A 1 93 ? -4.972 -2.098 -7.645 1.00 90.38 93 LEU A N 1
ATOM 759 C CA . LEU A 1 93 ? -5.226 -0.755 -8.186 1.00 9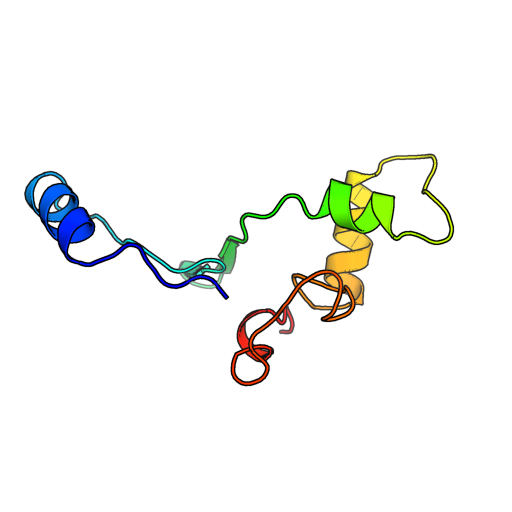0.38 93 LEU A CA 1
ATOM 760 C C . LEU A 1 93 ? -6.119 -0.789 -9.436 1.00 90.38 93 LEU A C 1
ATOM 762 O O . LEU A 1 93 ? -5.984 0.065 -10.306 1.00 90.38 93 LEU A O 1
ATOM 766 N N . TYR A 1 94 ? -6.961 -1.815 -9.556 1.00 85.44 94 TYR A N 1
ATOM 767 C CA . TYR A 1 94 ? -7.842 -2.001 -10.702 1.00 85.44 94 TYR A CA 1
ATOM 768 C C . TYR A 1 94 ? -9.268 -2.329 -10.255 1.00 85.44 94 TYR A C 1
ATOM 770 O O . TYR A 1 94 ? -9.437 -3.259 -9.456 1.00 85.44 94 TYR A O 1
ATOM 778 N N . PRO A 1 95 ? -10.291 -1.669 -10.826 1.00 65.19 95 PRO A N 1
ATOM 779 C CA . PRO A 1 95 ? -10.235 -0.364 -11.497 1.00 65.19 95 PRO A CA 1
ATOM 780 C C . PRO A 1 95 ? -9.831 0.775 -10.547 1.00 65.19 95 PRO A C 1
ATOM 782 O O . PRO A 1 95 ? -9.946 0.589 -9.314 1.00 65.19 95 PRO A O 1
#

Organism: NCBI:txid392030